Protein 6KND (pdb70)

Radius of gyration: 15.99 Å; Cα contacts (8 Å, |Δi|>4): 184; chains: 1; bounding box: 35×47×43 Å

InterPro domains:
  IPR002735 Translation initiation factor IF2/IF5 domain [PF01873] (8-125)
  IPR002735 Translation initiation factor IF2/IF5 domain [SM00653] (14-126)
  IPR003307 W2 domain [PF02020] (335-416)
  IPR003307 W2 domain [PS51363] (254-416)
  IPR003307 W2 domain [SM00515] (322-412)
  IPR016024 Armadillo-type fold [SSF48371] (257-410)
  IPR016189 Translation initiation factor IF2/IF5, N-terminal [SSF100966] (3-98)
  IPR016190 Translation initiation factor IF2/IF5, zinc-binding [SSF75689] (95-130)
  IPR045196 Translation initiation factor IF2/IF5 [PTHR23001] (3-404)

Sequence (164 aa):
SVQNNKFDEFGEWLLKESNGSKDDLPSDVEIYKRIVELEIADTPETLQVLGQVLFDDDIINQIEPHVGLLTKLINGDEEFEKALLGGLERFFGLEKPNLIPQIPKILHGFYDRDLISEEVLIKWGSKVSKKYVPKDVSKKVRKAAKPFVKWLQEAEEEEEEESD

Foldseek 3Di:
DDDDALLVVLLVVQCVQQPPHLVRGDQLVVSVVSCVVSVNLPPLLNLLSCLQRNDDPVLLVSQVRCLVSLCSSCVVPQSNLLSNVLSVLCNCLPPPVVCLLVLQVNVVSCVVSVNHDLVSLLVLLVDADPVSHHRVSSCSNSVSNVVNNVVSVVVVVVVVVVVD

CATH classification: 1.25.40.180

Organism: Candida albicans (strain SC5314 / ATCC MYA-2876) (NCBI:txid237561)

Nearest PDB structures (foldseek):
  6knd-assembly1_A  TM=1.006E+00  e=1.404E-22  Candida albicans
  2ful-assembly2_B  TM=9.362E-01  e=8.410E-13  Saccharomyces cerevisiae
  2iu1-assembly1_A  TM=8.078E-01  e=4.141E-08  Homo sapiens

Structure (mmCIF, N/CA/C/O backbone):
data_6KND
#
_entry.id   6KND
#
_cell.length_a   48.494
_cell.length_b   68.649
_cell.length_c   126.815
_cell.angle_alpha   90.000
_cell.angle_beta   90.000
_cell.angle_gamma   90.000
#
_symmetry.space_group_name_H-M   'I 2 2 2'
#
loop_
_entity.id
_entity.type
_entity.pdbx_description
1 polymer 'Translation initiation factor eIF5'
2 water water
#
loop_
_atom_site.group_PDB
_atom_site.id
_atom_site.type_symbol
_atom_site.label_atom_id
_atom_site.label_alt_id
_atom_site.label_comp_id
_atom_site.label_asym_id
_atom_site.label_entity_id
_atom_site.label_seq_id
_atom_site.pdbx_PDB_ins_code
_atom_site.Cartn_x
_atom_site.Cartn_y
_atom_site.Cartn_z
_atom_site.occupancy
_atom_site.B_iso_or_equiv
_atom_site.auth_seq_id
_atom_site.auth_comp_id
_atom_site.auth_asym_id
_atom_site.auth_atom_id
_atom_site.pdbx_PDB_model_num
ATOM 1 N N . SER A 1 1 ? -17.110 -28.498 -42.907 1.00 65.23 255 SER A N 1
ATOM 2 C CA . SER A 1 1 ? -16.689 -27.809 -41.694 1.00 67.82 255 SER A CA 1
ATOM 3 C C . SER A 1 1 ? -17.204 -26.372 -41.665 1.00 58.18 255 SER A C 1
ATOM 4 O O . SER A 1 1 ? -17.473 -25.773 -42.707 1.00 56.59 255 SER A O 1
ATOM 7 N N . VAL A 1 2 ? -17.324 -25.823 -40.460 1.00 57.48 256 VAL A N 1
ATOM 8 C CA . VAL A 1 2 ? -17.972 -24.532 -40.254 1.00 47.95 256 VAL A CA 1
ATOM 9 C C . VAL A 1 2 ? -17.095 -23.342 -40.641 1.00 43.94 256 VAL A C 1
ATOM 10 O O . VAL A 1 2 ? -15.914 -23.288 -40.301 1.00 59.36 256 VAL A O 1
ATOM 14 N N . GLN A 1 3 ? -17.692 -22.392 -41.355 1.00 44.76 257 GLN A N 1
ATOM 15 C CA . GLN A 1 3 ? -17.018 -21.160 -41.763 1.00 42.82 257 GLN A CA 1
ATOM 16 C C . GLN A 1 3 ? -16.556 -20.350 -40.554 1.00 45.34 257 GLN A C 1
ATOM 17 O O . GLN A 1 3 ? -17.304 -20.181 -39.593 1.00 46.42 257 GLN A O 1
ATOM 23 N N . ASN A 1 4 ? -15.325 -19.850 -40.600 1.00 45.93 258 ASN A N 1
ATOM 24 C CA . ASN A 1 4 ? -14.805 -19.072 -39.483 1.00 43.73 258 ASN A CA 1
ATOM 25 C C . ASN A 1 4 ? -14.139 -17.764 -39.886 1.00 40.04 258 ASN A C 1
ATOM 26 O O . ASN A 1 4 ? -14.018 -17.451 -41.072 1.00 50.11 258 ASN A O 1
ATOM 31 N N . ASN A 1 5 ? -13.723 -16.999 -38.881 1.00 31.47 259 ASN A N 1
ATOM 32 C CA . ASN A 1 5 ? -13.037 -15.740 -39.105 1.00 26.45 259 ASN A CA 1
ATOM 33 C C . ASN A 1 5 ? -11.659 -15.787 -38.454 1.00 27.33 259 ASN A C 1
ATOM 34 O O . ASN A 1 5 ? -11.257 -16.820 -37.920 1.00 30.92 259 ASN A O 1
ATOM 39 N N . LYS A 1 6 ? -10.949 -14.667 -38.493 1.00 29.61 260 LYS A N 1
ATOM 40 C CA . LYS A 1 6 ? -9.591 -14.599 -37.953 1.00 31.48 260 LYS A CA 1
ATOM 41 C C . LYS A 1 6 ? -9.551 -14.803 -36.438 1.00 33.66 260 LYS A C 1
ATOM 42 O O . LYS A 1 6 ? -8.536 -15.228 -35.885 1.00 27.28 260 LYS A O 1
ATOM 48 N N . PHE A 1 7 ? -10.654 -14.504 -35.760 1.00 27.75 261 PHE A N 1
ATOM 49 C CA . PHE A 1 7 ? -10.694 -14.660 -34.310 1.00 22.76 261 PHE A CA 1
ATOM 50 C C . PHE A 1 7 ? -10.864 -16.123 -33.922 1.00 21.81 261 PHE A C 1
ATOM 51 O O . PHE A 1 7 ? -10.289 -16.580 -32.934 1.00 22.95 261 PHE A O 1
ATOM 59 N N . ASP A 1 8 ? -11.654 -16.859 -34.701 1.00 29.30 262 ASP A N 1
ATOM 60 C CA . ASP A 1 8 ? -11.807 -18.299 -34.486 1.00 23.49 262 ASP A CA 1
ATOM 61 C C . ASP A 1 8 ? -10.476 -19.010 -34.732 1.00 25.36 262 ASP 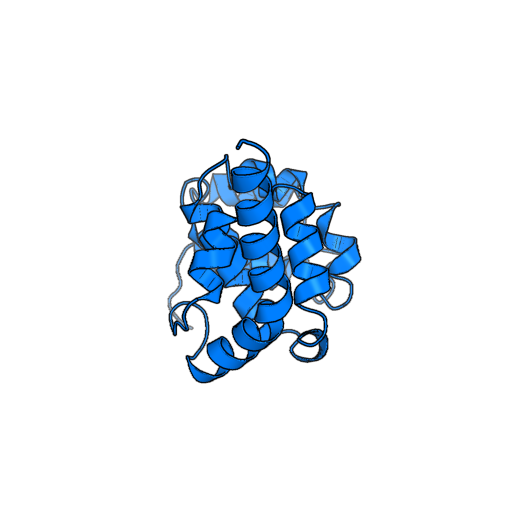A C 1
ATOM 62 O O . ASP A 1 8 ? -10.086 -19.903 -33.981 1.00 24.31 262 ASP A O 1
ATOM 67 N N . GLU A 1 9 ? -9.806 -18.605 -35.805 1.00 24.36 263 GLU A N 1
ATOM 68 C CA . GLU A 1 9 ? -8.544 -19.217 -36.226 1.00 23.86 263 GLU A CA 1
ATOM 69 C C . GLU A 1 9 ? -7.431 -18.959 -35.209 1.00 25.51 263 GLU A C 1
ATOM 70 O O . GLU A 1 9 ? -6.549 -19.798 -35.002 1.00 30.04 263 GLU A O 1
ATOM 76 N N . PHE A 1 10 ? -7.475 -17.786 -34.588 1.00 26.18 264 PHE A N 1
ATOM 77 C CA . PHE A 1 10 ? -6.534 -17.436 -33.527 1.00 22.50 264 PHE A CA 1
ATOM 78 C C . PHE A 1 10 ? -6.740 -18.356 -32.329 1.00 25.04 264 PHE A C 1
ATOM 79 O O . PHE A 1 10 ? -5.792 -18.951 -31.816 1.00 24.93 264 PHE A O 1
ATOM 87 N N . GLY A 1 11 ? -7.994 -18.504 -31.910 1.00 28.03 265 GLY A N 1
ATOM 88 C CA . GLY A 1 11 ? -8.322 -19.356 -30.784 1.00 26.61 265 GLY A CA 1
ATOM 89 C C . GLY A 1 11 ? -7.969 -20.814 -31.008 1.00 31.69 265 GLY A C 1
ATOM 90 O O . GLY A 1 11 ? -7.488 -21.489 -30.094 1.00 27.89 265 GLY A O 1
ATOM 91 N N . GLU A 1 12 ? -8.214 -21.304 -32.221 1.00 26.79 266 GLU A N 1
ATOM 92 C CA . GLU A 1 12 ? -7.924 -22.694 -32.566 1.00 24.60 266 GLU A CA 1
ATOM 93 C C . GLU A 1 12 ? -6.426 -22.952 -32.510 1.00 26.63 266 GLU A C 1
ATOM 94 O O . GLU A 1 12 ? -5.975 -23.999 -32.046 1.00 28.84 266 GLU A O 1
ATOM 100 N N . TRP A 1 13 ? -5.670 -21.976 -32.990 1.00 26.04 267 TRP A N 1
ATOM 101 C CA . TRP A 1 13 ? -4.214 -22.051 -33.007 1.00 27.99 267 TRP A CA 1
ATOM 102 C C . TRP A 1 13 ? -3.664 -22.189 -31.586 1.00 29.53 267 TRP A C 1
ATOM 103 O O . TRP A 1 13 ? -2.882 -23.092 -31.301 1.00 36.83 267 TRP A O 1
ATOM 114 N N . LEU A 1 14 ? -4.097 -21.300 -30.697 1.00 35.01 268 LEU A N 1
ATOM 115 C CA . LEU A 1 14 ? -3.700 -21.343 -29.289 1.00 27.70 268 LEU A CA 1
ATOM 116 C C . LEU A 1 14 ? -4.003 -22.688 -28.629 1.00 34.52 268 LEU A C 1
ATOM 117 O O . LEU A 1 14 ? -3.159 -23.250 -27.930 1.00 34.85 268 LEU A O 1
ATOM 122 N N . LEU A 1 15 ? -5.211 -23.201 -28.849 1.00 31.61 269 LEU A N 1
ATOM 123 C CA . LEU A 1 15 ? -5.623 -24.462 -28.239 1.00 30.85 269 LEU A CA 1
ATOM 124 C C . LEU A 1 15 ? -4.847 -25.657 -28.795 1.00 38.94 269 LEU A C 1
ATOM 125 O O . LEU A 1 15 ? -4.472 -26.562 -28.050 1.00 48.36 269 LEU A O 1
ATOM 130 N N . LYS A 1 16 ? -4.612 -25.661 -30.102 1.00 36.48 270 LYS A N 1
ATOM 131 C CA . LYS A 1 16 ? -3.912 -26.772 -30.739 1.00 40.22 270 LYS A CA 1
ATOM 132 C C . LYS A 1 16 ? -2.450 -26.821 -30.312 1.00 42.13 270 LYS A C 1
ATOM 133 O O . LYS A 1 16 ? -1.940 -27.875 -29.938 1.00 40.32 270 LYS A O 1
ATOM 139 N N . GLU A 1 17 ? -1.788 -25.670 -30.356 1.00 32.54 271 GLU A N 1
ATOM 140 C CA . GLU A 1 17 ? -0.372 -25.581 -30.016 1.00 37.30 271 GLU A CA 1
ATOM 141 C C . GLU A 1 17 ? -0.106 -25.921 -28.552 1.00 49.84 271 GLU A C 1
ATOM 142 O O . GLU A 1 17 ? 0.978 -26.382 -28.203 1.00 51.22 271 GLU A O 1
ATOM 148 N N . SER A 1 18 ? -1.099 -25.697 -27.697 1.00 48.09 272 SER A N 1
ATOM 149 C CA . SER A 1 18 ? -0.935 -25.934 -26.268 1.00 39.45 272 SER A CA 1
ATOM 150 C C . SER A 1 18 ? -1.396 -27.324 -25.851 1.00 58.62 272 SER A C 1
ATOM 151 O O . SER A 1 18 ? -1.198 -27.727 -24.704 1.00 59.42 272 SER A O 1
ATOM 154 N N . ASN A 1 19 ? -2.004 -28.048 -26.790 1.00 57.29 273 ASN A N 1
ATOM 155 C CA . ASN A 1 19 ? -2.675 -29.315 -26.499 1.00 62.30 273 ASN A CA 1
ATOM 156 C C . ASN A 1 19 ? -3.759 -29.126 -25.443 1.00 62.30 273 ASN A C 1
ATOM 157 O O . ASN A 1 19 ? -4.747 -28.429 -25.675 1.00 74.20 273 ASN A O 1
ATOM 162 N N . GLY A 1 20 ? -3.570 -29.743 -24.283 1.00 71.57 274 GLY A N 1
ATOM 163 C CA . GLY A 1 20 ? -4.527 -29.617 -23.200 1.00 70.13 274 GLY A CA 1
ATOM 164 C C . GLY A 1 20 ? -3.944 -28.915 -21.990 1.00 72.99 274 GLY A C 1
ATOM 165 O O . GLY A 1 20 ? -4.541 -28.916 -20.914 1.00 70.20 274 GLY A O 1
ATOM 166 N N . SER A 1 21 ? -2.775 -28.306 -22.169 1.00 56.38 275 SER A N 1
ATOM 167 C CA . SER A 1 21 ? -2.070 -27.669 -21.064 1.00 53.79 275 SER A CA 1
ATOM 168 C C . SER A 1 21 ? -1.752 -26.204 -21.345 1.00 62.77 275 SER A C 1
ATOM 169 O O . SER A 1 21 ? -1.199 -25.866 -22.394 1.00 51.44 275 SER A O 1
ATOM 172 N N . LYS A 1 22 ? -2.092 -25.337 -20.395 1.00 57.34 276 LYS A N 1
ATOM 173 C CA . LYS A 1 22 ? -1.811 -23.911 -20.526 1.00 50.55 276 LYS A CA 1
ATOM 174 C C . LYS A 1 22 ? -0.318 -23.632 -20.378 1.00 51.66 276 LYS A C 1
ATOM 175 O O . LYS A 1 22 ? 0.171 -22.585 -20.805 1.00 51.89 276 LYS A O 1
ATOM 181 N N . ASP A 1 23 ? 0.399 -24.572 -19.766 1.00 56.36 277 ASP A N 1
ATOM 182 C CA . ASP A 1 23 ? 1.853 -24.485 -19.662 1.00 58.16 277 ASP A CA 1
ATOM 183 C C . ASP A 1 23 ? 2.502 -24.548 -21.039 1.00 48.37 277 ASP A C 1
ATOM 184 O O . ASP A 1 23 ? 3.543 -23.934 -21.275 1.00 63.07 277 ASP A O 1
ATOM 189 N N . ASP A 1 24 ? 1.876 -25.295 -21.943 1.00 48.55 278 ASP A N 1
ATOM 190 C CA . ASP A 1 24 ? 2.427 -25.515 -23.275 1.00 49.23 278 ASP A CA 1
ATOM 191 C C . ASP A 1 24 ? 1.880 -24.525 -24.295 1.00 53.45 278 ASP A C 1
ATOM 192 O O . ASP A 1 24 ? 2.027 -24.724 -25.501 1.00 48.02 278 ASP A O 1
ATOM 197 N N . LEU A 1 25 ? 1.244 -23.463 -23.807 1.00 53.50 279 LEU A N 1
ATOM 198 C CA . LEU A 1 25 ? 0.866 -22.344 -24.660 1.00 38.22 279 LEU A CA 1
ATOM 199 C C . LEU A 1 25 ? 2.093 -21.804 -25.376 1.00 50.14 279 LEU A C 1
ATOM 200 O O . LEU A 1 25 ? 3.199 -21.878 -24.847 1.00 49.76 279 LEU A O 1
ATOM 205 N N . PRO A 1 26 ? 1.904 -21.259 -26.584 1.00 41.00 280 PRO A N 1
ATOM 206 C CA . PRO A 1 26 ? 2.992 -20.493 -27.194 1.00 33.37 280 PRO A CA 1
ATOM 207 C C . PRO A 1 26 ? 3.410 -19.371 -26.251 1.00 43.29 280 PRO A C 1
ATOM 208 O O . PRO A 1 26 ? 2.598 -18.942 -25.430 1.00 31.53 280 PRO A O 1
ATOM 212 N N . SER A 1 27 ? 4.657 -18.922 -26.333 1.00 35.73 281 SER A N 1
ATOM 213 C CA . SER A 1 27 ? 5.109 -17.842 -25.467 1.00 29.21 281 SER A CA 1
ATOM 214 C C . SER A 1 27 ? 4.303 -16.591 -25.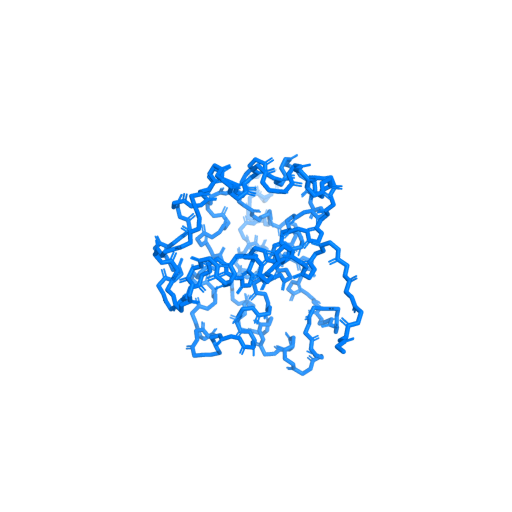776 1.00 29.92 281 SER A C 1
ATOM 215 O O . SER A 1 27 ? 3.785 -16.443 -26.882 1.00 35.00 281 SER A O 1
ATOM 218 N N . ASP A 1 28 ? 4.200 -15.692 -24.801 1.00 27.18 282 ASP A N 1
ATOM 219 C CA . ASP A 1 28 ? 3.483 -14.438 -24.995 1.00 33.55 282 ASP A CA 1
ATOM 220 C C . ASP A 1 28 ? 4.036 -13.652 -26.181 1.00 31.69 282 ASP A C 1
ATOM 221 O O . ASP A 1 28 ? 3.295 -12.971 -26.881 1.00 27.24 282 ASP A O 1
ATOM 226 N N . VAL A 1 29 ? 5.343 -13.749 -26.411 1.00 32.25 283 VAL A N 1
ATOM 227 C CA . VAL A 1 29 ? 5.943 -13.104 -27.571 1.00 21.02 283 VAL A CA 1
ATOM 228 C C . VAL A 1 29 ? 5.403 -13.685 -28.877 1.00 20.47 283 VAL A C 1
ATOM 229 O O . VAL A 1 29 ? 5.092 -12.952 -29.815 1.00 26.07 283 VAL A O 1
ATOM 233 N N . GLU A 1 30 ? 5.302 -15.008 -28.929 1.00 25.27 284 GLU A N 1
ATOM 234 C CA . GLU A 1 30 ? 4.797 -15.697 -30.113 1.00 27.56 284 GLU A CA 1
ATOM 235 C C . GLU A 1 30 ? 3.299 -15.451 -30.311 1.00 27.71 284 GLU A C 1
ATOM 236 O O . GLU A 1 30 ? 2.822 -15.349 -31.443 1.00 27.19 284 GLU A O 1
ATOM 242 N N . ILE A 1 31 ? 2.565 -15.345 -29.209 1.00 24.49 285 ILE A N 1
ATOM 243 C CA . ILE A 1 31 ? 1.127 -15.049 -29.293 1.00 25.58 285 ILE A CA 1
ATOM 244 C C . ILE A 1 31 ? 0.914 -13.656 -29.875 1.00 28.26 285 ILE A C 1
ATOM 245 O O . ILE A 1 31 ? 0.091 -13.469 -30.769 1.00 31.52 285 ILE A O 1
ATOM 250 N N . TYR A 1 32 ? 1.681 -12.682 -29.390 1.00 28.15 286 TYR A N 1
ATOM 251 C CA . TYR A 1 32 ? 1.579 -11.319 -29.908 1.00 22.39 286 TYR A CA 1
ATOM 252 C C . TYR A 1 32 ? 1.895 -11.242 -31.397 1.00 26.94 286 TYR A C 1
ATOM 253 O O . TYR A 1 32 ? 1.231 -10.523 -32.140 1.00 33.61 286 TYR A O 1
ATOM 262 N N . LYS A 1 33 ? 2.926 -11.967 -31.824 1.00 36.05 287 LYS A N 1
ATOM 263 C CA . LYS A 1 33 ? 3.316 -11.987 -33.229 1.00 33.65 287 LYS A CA 1
ATOM 264 C C . LYS A 1 33 ? 2.173 -12.488 -34.112 1.00 25.10 287 LYS A C 1
ATOM 265 O O . LYS A 1 33 ? 1.872 -11.897 -35.145 1.00 36.90 287 LYS A O 1
ATOM 271 N N . ARG A 1 34 ? 1.557 -13.588 -33.698 1.00 32.83 288 ARG A N 1
ATOM 272 C CA . ARG A 1 34 ? 0.424 -14.165 -34.415 1.00 37.24 288 ARG A CA 1
ATOM 273 C C . ARG A 1 34 ? -0.718 -13.163 -34.566 1.00 27.34 288 ARG A C 1
ATOM 274 O O . ARG A 1 34 ? -1.315 -13.044 -35.637 1.00 30.86 288 ARG A O 1
ATOM 282 N N . ILE A 1 35 ? -1.008 -12.440 -33.490 1.00 31.59 289 ILE A N 1
ATOM 283 C CA . ILE A 1 35 ? -2.025 -11.392 -33.510 1.00 30.64 289 ILE A CA 1
ATOM 284 C C . ILE A 1 35 ? -1.702 -10.316 -34.549 1.00 27.54 289 ILE A C 1
ATOM 285 O O . ILE A 1 35 ? -2.574 -9.870 -35.291 1.00 30.52 289 ILE A O 1
ATOM 290 N N . VAL A 1 36 ? -0.437 -9.910 -34.609 1.00 30.81 290 VAL A N 1
ATOM 291 C CA . VAL A 1 36 ? -0.001 -8.936 -35.605 1.00 33.64 290 VAL A CA 1
ATOM 292 C C . VAL A 1 36 ? -0.147 -9.495 -37.021 1.00 32.85 290 VAL A C 1
ATOM 293 O O . VAL A 1 36 ? -0.657 -8.822 -37.920 1.00 35.25 290 VAL A O 1
ATOM 297 N N . GLU A 1 37 ? 0.288 -10.737 -37.203 1.00 30.88 291 GLU A N 1
ATOM 298 C CA . GLU A 1 37 ? 0.247 -11.391 -38.508 1.00 27.08 291 GLU A CA 1
ATOM 299 C C . GLU A 1 37 ? -1.188 -11.613 -38.986 1.00 32.58 291 GLU A C 1
ATOM 300 O O . GLU A 1 37 ? -1.459 -11.610 -40.184 1.00 34.99 291 GLU A O 1
ATOM 306 N N . LEU A 1 38 ? -2.099 -11.803 -38.038 1.00 34.01 292 LEU A N 1
ATOM 307 C CA . LEU A 1 38 ? -3.518 -11.961 -38.351 1.00 27.91 292 LEU A CA 1
ATOM 308 C C . LEU A 1 38 ? -4.202 -10.616 -38.562 1.00 37.61 292 LEU A C 1
ATOM 309 O O . LEU A 1 38 ? -5.378 -10.562 -38.928 1.00 36.69 292 LEU A O 1
ATOM 314 N N . GLU A 1 39 ? -3.457 -9.540 -38.320 1.00 36.98 293 GLU A N 1
ATOM 315 C CA . GLU A 1 39 ? -3.964 -8.173 -38.425 1.00 35.88 293 GLU A CA 1
ATOM 316 C C . GLU A 1 39 ? -5.154 -7.917 -37.494 1.00 32.33 293 GLU A C 1
ATOM 317 O O . GLU A 1 39 ? -6.107 -7.236 -37.868 1.00 40.82 293 GLU A O 1
ATOM 323 N N . ILE A 1 40 ? -5.089 -8.460 -36.282 1.00 34.08 294 ILE A N 1
ATOM 324 C CA . ILE A 1 40 ? -6.147 -8.256 -35.299 1.00 43.79 294 ILE A CA 1
ATOM 325 C C . ILE A 1 40 ? -5.596 -7.623 -34.020 1.00 35.49 294 ILE A C 1
ATOM 326 O O . ILE A 1 40 ? -6.068 -7.907 -32.921 1.00 40.03 294 ILE A O 1
ATOM 331 N N . ALA A 1 41 ? -4.594 -6.763 -34.162 1.00 37.57 295 ALA A N 1
ATOM 332 C CA . ALA A 1 41 ? -4.050 -6.055 -33.012 1.00 43.84 295 ALA A CA 1
ATOM 333 C C . ALA A 1 41 ? -4.881 -4.811 -32.715 1.00 35.07 295 ALA A C 1
ATOM 334 O O . ALA A 1 41 ? -4.787 -4.231 -31.636 1.00 45.60 295 ALA A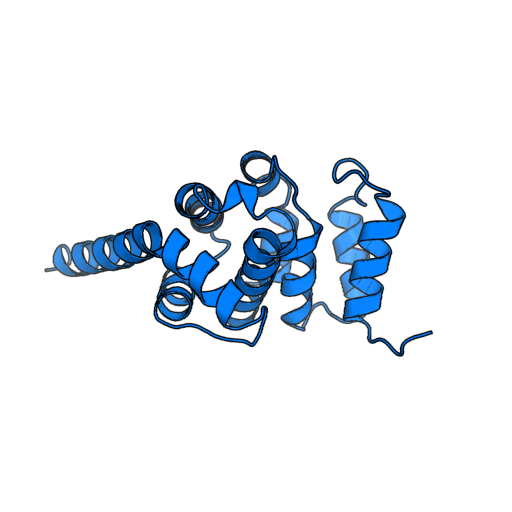 O 1
ATOM 336 N N . ASP A 1 42 ? -5.695 -4.414 -33.686 1.00 47.79 296 ASP A N 1
ATOM 337 C CA . ASP A 1 42 ? -6.497 -3.203 -33.579 1.00 49.94 296 ASP A CA 1
ATOM 338 C C . ASP A 1 42 ? -7.965 -3.515 -33.320 1.00 39.49 296 ASP A C 1
ATOM 339 O O . ASP A 1 42 ? -8.822 -2.642 -33.446 1.00 55.40 296 ASP A O 1
ATOM 344 N N . THR A 1 43 ? -8.250 -4.765 -32.965 1.00 44.16 297 THR A N 1
ATOM 345 C CA . THR A 1 43 ? -9.626 -5.219 -32.778 1.00 35.67 297 THR A CA 1
ATOM 346 C C . THR A 1 43 ? -9.847 -5.814 -31.391 1.00 39.29 297 THR A C 1
ATOM 347 O O . THR A 1 43 ? -9.163 -6.757 -30.999 1.00 36.07 297 THR A O 1
ATOM 351 N N . PRO A 1 44 ? -10.826 -5.270 -30.652 1.00 38.60 298 PRO A N 1
ATOM 352 C CA . PRO A 1 44 ? -11.150 -5.690 -29.282 1.00 38.94 298 PRO A CA 1
ATOM 353 C C . PRO A 1 44 ? -11.369 -7.196 -29.121 1.00 21.01 298 PRO A C 1
ATOM 354 O O . PRO A 1 44 ? -10.942 -7.748 -28.113 1.00 31.86 298 PRO A O 1
ATOM 358 N N . GLU A 1 45 ? -12.000 -7.846 -30.096 1.00 28.38 299 GLU A N 1
ATOM 359 C CA . GLU A 1 45 ? -12.372 -9.257 -29.961 1.00 27.51 299 GLU A CA 1
ATOM 360 C C . GLU A 1 45 ? -11.165 -10.170 -29.730 1.00 25.98 299 GLU A C 1
ATOM 361 O O . GLU A 1 45 ? -11.303 -11.297 -29.255 1.00 26.86 299 GLU A O 1
ATOM 367 N N . THR A 1 46 ? -9.978 -9.673 -30.049 1.00 26.20 300 THR A N 1
ATOM 368 C CA . THR A 1 46 ? -8.755 -10.414 -29.765 1.00 28.22 300 THR A CA 1
ATOM 369 C C . THR A 1 46 ? -8.637 -10.715 -28.270 1.00 27.87 300 THR A C 1
ATOM 370 O O . THR A 1 46 ? -8.293 -11.833 -27.875 1.00 22.17 300 THR A O 1
ATOM 374 N N . LEU A 1 47 ? -8.973 -9.728 -27.444 1.00 25.32 301 LEU A N 1
ATOM 375 C CA . LEU A 1 47 ? -8.901 -9.880 -25.995 1.00 25.41 301 LEU A CA 1
ATOM 376 C C . LEU A 1 47 ? -9.980 -10.817 -25.454 1.00 26.90 301 LEU A C 1
ATOM 377 O O . LEU A 1 47 ? -9.796 -11.452 -24.416 1.00 29.41 301 LEU A O 1
ATOM 382 N N . GLN A 1 48 ? -11.108 -10.903 -26.151 1.00 24.75 302 GLN A N 1
ATOM 383 C CA . GLN A 1 48 ? -12.145 -11.842 -25.753 1.00 23.33 302 GLN A CA 1
ATOM 384 C C . GLN A 1 48 ? -11.630 -13.271 -25.863 1.00 24.86 302 GLN A C 1
ATOM 385 O O . GLN A 1 48 ? -11.834 -14.090 -24.969 1.00 25.97 302 GLN A O 1
ATOM 391 N N . VAL A 1 49 ? -10.932 -13.556 -26.956 1.00 27.85 303 VAL A N 1
ATOM 392 C CA . VAL A 1 49 ? -10.344 -14.876 -27.154 1.00 25.65 303 VAL A CA 1
ATOM 393 C C . VAL A 1 49 ? -9.338 -15.210 -26.049 1.00 26.57 303 VAL A C 1
ATOM 394 O O . VAL A 1 49 ? -9.413 -16.273 -25.427 1.00 23.38 303 VAL A O 1
ATOM 398 N N . LEU A 1 50 ? -8.413 -14.289 -25.789 1.00 21.88 304 LEU A N 1
ATOM 399 C CA . LEU A 1 50 ? -7.405 -14.506 -24.754 1.00 25.02 304 LEU A CA 1
ATOM 400 C C . LEU A 1 50 ? -8.026 -14.694 -23.375 1.00 24.11 304 LEU A C 1
ATOM 401 O O . LEU A 1 50 ? -7.593 -15.556 -22.610 1.00 32.19 304 LEU A O 1
ATOM 406 N N . GLY A 1 51 ? -9.049 -13.902 -23.066 1.00 27.67 305 GLY A N 1
ATOM 407 C CA . GLY A 1 51 ? -9.723 -14.004 -21.783 1.00 23.47 305 GLY A CA 1
ATOM 408 C C . GLY A 1 51 ? -10.255 -15.391 -21.464 1.00 25.24 305 GLY A C 1
ATOM 409 O O . GLY A 1 51 ? -10.324 -15.784 -20.302 1.00 27.34 305 GLY A O 1
ATOM 410 N N . GLN A 1 52 ? -10.633 -16.147 -22.488 1.00 26.90 306 GLN A N 1
ATOM 411 C CA . GLN A 1 52 ? -11.229 -17.458 -22.247 1.00 33.42 306 GLN A CA 1
ATOM 412 C C . GLN A 1 52 ? -10.263 -18.622 -22.473 1.00 35.61 306 GLN A C 1
ATOM 413 O O . GLN A 1 52 ? -10.500 -19.727 -21.985 1.00 41.46 306 GLN A O 1
ATOM 419 N N . VAL A 1 53 ? -9.167 -18.373 -23.186 1.00 29.40 307 VAL A N 1
ATOM 420 C CA . VAL A 1 53 ? -8.242 -19.443 -23.559 1.00 30.30 307 VAL A CA 1
ATOM 421 C C . VAL A 1 53 ? -6.973 -19.493 -22.683 1.00 40.65 307 VAL A C 1
ATOM 422 O O . VAL A 1 53 ? -6.449 -20.571 -22.394 1.00 33.90 307 VAL A O 1
ATOM 426 N N . LEU A 1 54 ? -6.498 -18.334 -22.242 1.00 28.66 308 LEU A N 1
ATOM 427 C CA . LEU A 1 54 ? -5.222 -18.258 -21.519 1.00 34.13 308 LEU A CA 1
ATOM 428 C C . LEU A 1 54 ? -5.172 -19.009 -20.190 1.00 36.41 308 LEU A C 1
ATOM 429 O O . LEU A 1 54 ? -4.110 -19.475 -19.786 1.00 34.85 308 LEU A O 1
ATOM 434 N N . PHE A 1 55 ? -6.307 -19.135 -19.509 1.00 29.16 309 PHE A N 1
ATOM 435 C CA . PHE A 1 55 ? -6.284 -19.569 -18.112 1.00 32.66 309 PHE A CA 1
ATOM 436 C C . PHE A 1 55 ? -6.953 -20.913 -17.834 1.00 35.77 309 PHE A C 1
ATOM 437 O O . PHE A 1 55 ? -7.745 -21.412 -18.633 1.00 38.79 309 PHE A O 1
ATOM 445 N N . ASP A 1 56 ? -6.616 -21.487 -16.681 1.00 34.19 310 ASP A N 1
ATOM 446 C CA . ASP A 1 56 ? -7.314 -22.654 -16.151 1.00 34.96 310 ASP A CA 1
ATOM 447 C C . ASP A 1 56 ? -7.581 -22.451 -14.659 1.00 38.50 310 ASP A C 1
ATOM 448 O O . ASP A 1 56 ? -7.652 -21.315 -14.191 1.00 37.94 310 ASP A O 1
ATOM 453 N N . ASP A 1 57 ? -7.715 -23.546 -13.914 1.00 39.71 311 ASP A N 1
ATOM 454 C CA . ASP A 1 57 ? -8.023 -23.480 -12.485 1.00 35.71 311 ASP A CA 1
ATOM 455 C C . ASP A 1 57 ? -7.000 -22.676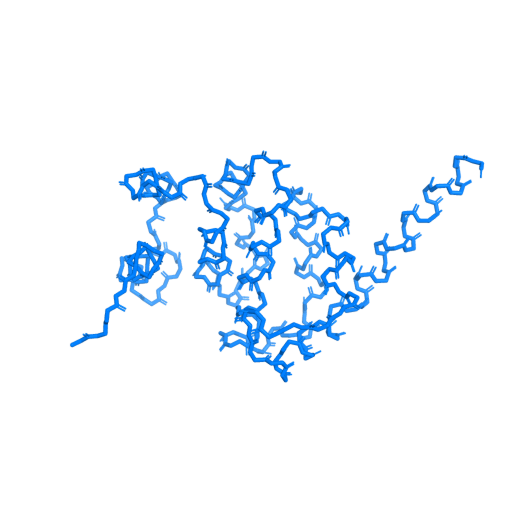 -11.686 1.00 48.76 311 ASP A C 1
ATOM 456 O O . ASP A 1 57 ? -7.305 -22.177 -10.603 1.00 44.47 311 ASP A O 1
ATOM 461 N N . ASP A 1 58 ? -5.788 -22.559 -12.222 1.00 37.77 312 ASP A N 1
ATOM 462 C CA . ASP A 1 58 ? -4.713 -21.831 -11.560 1.00 42.52 312 ASP A CA 1
ATOM 463 C C . ASP A 1 58 ? -4.662 -20.372 -12.018 1.00 37.93 312 ASP A C 1
ATOM 464 O O . ASP A 1 58 ? -3.597 -19.751 -12.020 1.00 40.00 312 ASP A O 1
ATOM 469 N N . ILE A 1 59 ? -5.820 -19.827 -12.390 1.00 41.78 313 ILE A N 1
ATOM 470 C CA . ILE A 1 59 ? -5.901 -18.494 -12.988 1.00 31.74 313 ILE A CA 1
ATOM 471 C C . ILE A 1 59 ? -5.305 -17.402 -12.094 1.00 30.27 313 ILE A C 1
ATOM 472 O O . ILE A 1 59 ? -4.740 -16.429 -12.590 1.00 30.52 313 ILE A O 1
ATOM 477 N N . ILE A 1 60 ? -5.411 -17.575 -10.780 1.00 41.76 314 ILE A N 1
ATOM 478 C CA . ILE A 1 60 ? -4.922 -16.571 -9.840 1.00 41.37 314 ILE A CA 1
ATOM 479 C C . ILE A 1 60 ? -3.411 -16.366 -9.986 1.00 43.22 314 ILE A C 1
ATOM 480 O O . ILE A 1 60 ? -2.902 -15.274 -9.748 1.00 39.10 314 ILE A O 1
ATOM 485 N N . ASN A 1 61 ? -2.710 -17.412 -10.415 1.00 34.27 315 ASN A N 1
ATOM 486 C CA . ASN A 1 61 ? -1.260 -17.363 -10.559 1.00 39.93 315 ASN A CA 1
ATOM 487 C C . ASN A 1 61 ? -0.832 -17.173 -12.007 1.00 44.43 315 ASN A C 1
ATOM 488 O O . ASN A 1 61 ? 0.357 -17.072 -12.304 1.00 42.97 315 ASN A O 1
ATOM 493 N N . GLN A 1 62 ? -1.808 -17.116 -12.906 1.00 41.12 316 GLN A N 1
ATOM 494 C CA . GLN A 1 62 ? -1.525 -16.965 -14.326 1.00 31.09 316 GLN A CA 1
ATOM 495 C C . GLN A 1 62 ? -1.724 -15.526 -14.788 1.00 36.13 316 GLN A C 1
ATOM 496 O O . GLN A 1 62 ? -1.460 -15.195 -15.941 1.00 35.29 316 GLN A O 1
ATOM 502 N N . ILE A 1 63 ? -2.176 -14.665 -13.883 1.00 32.03 317 ILE A N 1
ATOM 503 C CA . ILE A 1 63 ? -2.421 -13.271 -14.237 1.00 28.69 317 ILE A CA 1
ATOM 504 C C . ILE A 1 63 ? -1.115 -12.509 -14.475 1.00 34.66 317 ILE A C 1
ATOM 505 O O . ILE A 1 63 ? -0.923 -11.908 -15.534 1.00 36.54 317 ILE A O 1
ATOM 510 N N . GLU A 1 64 ? -0.220 -12.540 -13.493 1.00 36.34 318 GLU A N 1
ATOM 511 C CA . GLU A 1 64 ? 1.045 -11.807 -13.589 1.00 36.23 318 GLU A CA 1
ATOM 512 C C . GLU A 1 64 ? 1.917 -12.189 -14.803 1.00 28.56 318 GLU A C 1
ATOM 513 O O . GLU A 1 64 ? 2.425 -11.299 -15.485 1.00 27.60 318 GLU A O 1
ATOM 519 N N . PRO A 1 65 ? 2.086 -13.498 -15.089 1.00 33.71 319 PRO A N 1
ATOM 520 C CA . PRO A 1 65 ? 2.875 -13.852 -16.282 1.00 30.58 319 PRO A CA 1
ATOM 521 C C . PRO A 1 65 ? 2.387 -13.238 -17.599 1.00 36.18 319 PRO A C 1
ATOM 522 O O . PRO A 1 65 ? 3.205 -12.987 -18.482 1.00 34.31 319 PRO A O 1
ATOM 526 N N . HIS A 1 66 ? 1.084 -12.995 -17.730 1.00 30.32 320 HIS A N 1
ATOM 527 C CA . HIS A 1 66 ? 0.529 -12.512 -18.991 1.00 31.86 320 HIS A CA 1
ATOM 528 C C . HIS A 1 66 ? 0.262 -11.008 -18.995 1.00 27.58 320 HIS A C 1
ATOM 529 O O . HIS A 1 66 ? -0.340 -10.487 -19.934 1.00 30.04 320 HIS A O 1
ATOM 536 N N . VAL A 1 67 ? 0.705 -10.307 -17.955 1.00 29.66 321 VAL A N 1
ATOM 537 C CA . VAL A 1 67 ? 0.424 -8.875 -17.851 1.00 30.14 321 VAL A CA 1
ATOM 538 C C . VAL A 1 67 ? 1.069 -8.091 -18.984 1.00 28.34 321 VAL A C 1
ATOM 539 O O . VAL A 1 67 ? 0.466 -7.165 -19.519 1.00 33.22 321 VAL A O 1
ATOM 543 N N . GLY A 1 68 ? 2.289 -8.464 -19.361 1.00 35.38 322 GLY A N 1
ATOM 544 C CA . GLY A 1 68 ? 2.962 -7.795 -20.462 1.00 25.91 322 GLY A CA 1
ATOM 545 C C . GLY A 1 68 ? 2.179 -7.893 -21.765 1.00 27.40 322 GLY A C 1
ATOM 546 O O . GLY A 1 68 ? 1.985 -6.907 -22.479 1.00 30.46 322 GLY A O 1
ATOM 547 N N . LEU A 1 69 ? 1.727 -9.099 -22.077 1.00 28.66 323 LEU A N 1
ATOM 548 C CA . LEU A 1 69 ? 0.943 -9.342 -23.283 1.00 30.58 323 LEU A CA 1
ATOM 549 C C . LEU A 1 69 ? -0.379 -8.572 -23.251 1.00 26.93 323 LEU A C 1
ATOM 550 O O . LEU A 1 69 ? -0.724 -7.862 -24.197 1.00 28.05 323 LEU A O 1
ATOM 555 N N . LEU A 1 70 ? -1.110 -8.710 -22.152 1.00 35.12 324 LEU A N 1
ATOM 556 C CA . LEU A 1 70 ? -2.434 -8.106 -22.038 1.00 26.75 324 LEU A CA 1
ATOM 557 C C . LEU A 1 70 ? -2.360 -6.578 -22.031 1.00 34.42 324 LEU A C 1
ATOM 558 O O . LEU A 1 70 ? -3.151 -5.917 -22.700 1.00 30.70 324 LEU A O 1
ATOM 563 N N . THR A 1 71 ? -1.392 -6.018 -21.304 1.00 34.62 325 THR A N 1
ATOM 564 C CA . THR A 1 71 ? -1.222 -4.563 -21.263 1.00 29.07 325 THR A CA 1
ATOM 565 C C . THR A 1 71 ? -0.823 -3.987 -22.619 1.00 28.92 325 THR A C 1
ATOM 566 O O . THR A 1 71 ? -1.252 -2.897 -22.989 1.00 31.32 325 THR A O 1
ATOM 570 N N . LYS A 1 72 ? 0.004 -4.717 -23.358 1.00 33.41 326 LYS A N 1
ATOM 571 C CA . LYS A 1 72 ? 0.434 -4.267 -24.678 1.00 27.22 326 LYS A CA 1
ATOM 572 C C . LYS A 1 72 ? -0.745 -4.214 -25.653 1.00 43.20 326 LYS A C 1
ATOM 573 O O . LYS A 1 72 ? -0.876 -3.281 -26.451 1.00 32.90 326 LYS A O 1
ATOM 579 N N . LEU A 1 73 ? -1.611 -5.217 -25.576 1.00 32.70 327 LEU A N 1
ATOM 580 C CA . LEU A 1 73 ? -2.753 -5.315 -26.483 1.00 30.97 327 LEU A CA 1
ATOM 581 C C . LEU A 1 73 ? -3.859 -4.319 -26.158 1.00 32.39 327 LEU A C 1
ATOM 582 O O . LEU A 1 73 ? -4.476 -3.751 -27.055 1.00 38.18 327 LEU A O 1
ATOM 587 N N . ILE A 1 74 ? -4.113 -4.115 -24.872 1.00 37.20 328 ILE A N 1
ATOM 588 C CA . ILE A 1 74 ? -5.203 -3.240 -24.450 1.00 38.49 328 ILE A CA 1
ATOM 589 C C . ILE A 1 74 ? -4.890 -1.781 -24.782 1.00 39.76 328 ILE A C 1
ATOM 590 O O . ILE A 1 74 ? -5.764 -1.048 -25.250 1.00 47.38 328 ILE A O 1
ATOM 595 N N . ASN A 1 75 ? -3.639 -1.378 -24.568 1.00 49.08 329 ASN A N 1
ATOM 596 C CA . ASN A 1 75 ? -3.161 -0.065 -25.004 1.00 51.17 329 ASN A CA 1
ATOM 597 C C . ASN A 1 75 ? -4.005 1.074 -24.423 1.00 52.61 329 ASN A C 1
ATOM 598 O O . ASN A 1 75 ? -4.248 2.087 -25.082 1.00 50.83 329 ASN A O 1
ATOM 603 N N . GLY A 1 76 ? -4.471 0.885 -23.192 1.00 51.00 330 GLY A N 1
ATOM 604 C CA . GLY A 1 76 ? -5.272 1.885 -22.504 1.00 45.78 330 GLY A CA 1
ATOM 605 C C . GLY A 1 76 ? -6.676 2.098 -23.047 1.00 54.74 330 GLY A C 1
ATOM 606 O O . GLY A 1 76 ? -7.348 3.057 -22.668 1.00 48.57 330 GLY A O 1
ATOM 607 N N . ASP A 1 77 ? -7.127 1.206 -23.925 1.00 40.52 331 ASP A N 1
ATOM 608 C CA . ASP A 1 77 ? -8.435 1.347 -24.558 1.00 41.33 331 ASP A CA 1
ATOM 609 C C . ASP A 1 77 ? -9.504 0.571 -23.790 1.00 48.85 331 ASP A C 1
ATOM 610 O O . ASP A 1 77 ? -9.364 -0.629 -23.551 1.00 39.81 331 ASP A O 1
ATOM 615 N N . GLU A 1 78 ? -10.570 1.263 -23.403 1.00 36.27 332 GLU A N 1
ATOM 616 C CA . GLU A 1 78 ? -11.616 0.653 -22.587 1.00 34.69 332 GLU A CA 1
ATOM 617 C C . GLU A 1 78 ? -12.436 -0.379 -23.356 1.00 35.30 332 GLU A C 1
ATOM 618 O O . GLU A 1 78 ? -12.997 -1.295 -22.758 1.00 36.60 332 GLU A O 1
ATOM 624 N N . GLU A 1 79 ? -12.506 -0.231 -24.676 1.00 33.66 333 GLU A N 1
ATOM 625 C CA . GLU A 1 79 ? -13.214 -1.201 -25.507 1.00 34.45 333 GLU A CA 1
ATOM 626 C C . GLU A 1 79 ? -12.503 -2.548 -25.473 1.00 38.81 333 GLU A C 1
ATOM 627 O O . GLU A 1 79 ? -13.128 -3.600 -25.634 1.00 28.42 333 GLU A O 1
ATOM 633 N N . PHE A 1 80 ? -11.191 -2.501 -25.252 1.00 35.13 334 PHE A N 1
ATOM 634 C CA . PHE A 1 80 ? -10.368 -3.699 -25.162 1.00 30.48 334 PHE A CA 1
ATOM 635 C C . PHE A 1 80 ? -10.456 -4.336 -23.781 1.00 31.53 334 PHE A C 1
ATOM 636 O O . PHE A 1 80 ? -10.433 -5.560 -23.653 1.00 28.78 334 PHE A O 1
ATOM 644 N N . GLU A 1 81 ? -10.546 -3.503 -22.748 1.00 30.12 335 GLU A N 1
ATOM 645 C CA . GLU A 1 81 ? -10.745 -3.997 -21.390 1.00 30.78 335 GLU A CA 1
ATOM 646 C C . GLU A 1 81 ? -12.083 -4.714 -21.294 1.00 25.61 335 GLU A C 1
ATOM 647 O O . GLU A 1 81 ? -12.199 -5.767 -20.667 1.00 29.71 335 GLU A O 1
ATOM 653 N N . LYS A 1 82 ? -13.087 -4.131 -21.936 1.00 27.45 336 LYS A N 1
ATOM 654 C CA . LYS A 1 82 ? -14.431 -4.701 -21.963 1.00 29.62 336 LYS A CA 1
ATOM 655 C C . LYS A 1 82 ? -14.410 -6.092 -22.599 1.00 29.67 336 LYS A C 1
ATOM 656 O O . LYS A 1 82 ? -15.062 -7.020 -22.119 1.00 24.21 336 LYS A O 1
ATOM 662 N N . ALA A 1 83 ? -13.634 -6.232 -23.669 1.00 26.33 337 ALA A N 1
ATOM 663 C CA . ALA A 1 83 ? -13.540 -7.497 -24.384 1.00 28.18 337 ALA A CA 1
ATOM 664 C C . ALA A 1 83 ? -12.840 -8.566 -23.546 1.00 30.80 337 ALA A C 1
ATOM 665 O O . ALA A 1 83 ? -13.244 -9.724 -23.552 1.00 25.01 337 ALA A O 1
ATOM 667 N N . LEU A 1 84 ? -11.782 -8.178 -22.837 1.00 25.95 338 LEU A N 1
ATOM 668 C CA . LEU A 1 84 ? -11.124 -9.089 -21.908 1.00 23.28 338 LEU A CA 1
ATOM 669 C C . LEU A 1 84 ? -12.105 -9.598 -20.858 1.00 29.45 338 LEU A C 1
ATOM 670 O O . LEU A 1 84 ? -12.161 -10.793 -20.563 1.00 27.90 338 LEU A O 1
ATOM 675 N N . LEU A 1 85 ? -12.878 -8.679 -20.291 1.00 25.05 339 LEU A N 1
ATOM 676 C CA . LEU A 1 85 ? -13.857 -9.038 -19.280 1.00 24.88 339 LEU A CA 1
ATOM 677 C C . LEU A 1 85 ? -14.917 -9.955 -19.885 1.00 23.58 339 LEU A C 1
ATOM 678 O O . LEU A 1 85 ? -15.406 -10.875 -19.228 1.00 30.89 339 LEU A O 1
ATOM 683 N N . GLY A 1 86 ? -15.255 -9.708 -21.146 1.00 28.40 340 GLY A N 1
ATOM 684 C CA . GLY A 1 86 ? -16.160 -10.581 -21.876 1.00 30.06 340 GLY A CA 1
ATOM 685 C C . GLY A 1 86 ? -15.577 -11.982 -21.970 1.00 30.87 340 GLY A C 1
ATOM 686 O O . GLY A 1 86 ? -16.253 -12.972 -21.701 1.00 27.54 340 GLY A O 1
ATOM 687 N N . GLY A 1 87 ? -14.301 -12.072 -22.331 1.00 26.93 341 GLY A N 1
ATOM 688 C CA . GLY A 1 87 ? -13.637 -13.362 -22.400 1.00 24.25 341 GLY A CA 1
ATOM 689 C C . GLY A 1 87 ? -13.618 -14.073 -21.063 1.00 21.26 341 GLY A C 1
ATOM 690 O O . GLY A 1 87 ? -13.850 -15.280 -20.992 1.00 27.64 341 GLY A O 1
ATOM 691 N N . LEU A 1 88 ? -13.336 -13.328 -19.996 1.00 21.86 342 LEU A N 1
ATOM 692 C CA . LEU A 1 88 ? -13.405 -13.879 -18.640 1.00 22.49 342 LEU A CA 1
ATOM 693 C C . LEU A 1 88 ? -14.816 -14.351 -18.265 1.00 23.62 342 LEU A C 1
ATOM 694 O O . LEU A 1 88 ? -14.981 -15.328 -17.529 1.00 26.22 342 LEU A O 1
ATOM 699 N N . GLU A 1 89 ? -15.831 -13.657 -18.761 1.00 23.12 343 GLU A N 1
ATOM 700 C CA . GLU A 1 89 ? -17.213 -14.079 -18.507 1.00 20.37 343 GLU A CA 1
ATOM 701 C C . GLU A 1 89 ? -17.441 -15.470 -19.096 1.00 26.70 343 GLU A C 1
ATOM 702 O O . GLU A 1 89 ? -18.080 -16.323 -18.478 1.00 29.42 343 GLU A O 1
ATOM 708 N N . ARG A 1 90 ? -16.884 -15.701 -20.281 1.00 27.48 344 ARG A N 1
ATOM 709 C CA . ARG A 1 90 ? -16.969 -17.007 -20.923 1.00 25.35 344 ARG A CA 1
ATOM 710 C C . ARG A 1 90 ? -16.148 -18.052 -20.169 1.00 30.77 344 ARG A C 1
ATOM 711 O O . ARG A 1 90 ? -16.579 -19.195 -20.010 1.00 30.41 344 ARG A O 1
ATOM 719 N N . PHE A 1 91 ? -14.973 -17.651 -19.686 1.00 26.98 345 PHE A N 1
ATOM 720 C CA . PHE A 1 91 ? -14.140 -18.550 -18.900 1.00 27.48 345 PHE A CA 1
ATOM 721 C C . PHE A 1 91 ? -14.857 -19.038 -17.642 1.00 29.44 345 PHE A C 1
ATOM 722 O O . PHE A 1 91 ? -14.900 -20.239 -17.364 1.00 27.90 345 PHE A O 1
ATOM 730 N N . PHE A 1 92 ? -15.425 -18.103 -16.887 1.00 26.81 346 PHE A N 1
ATOM 731 C CA . PHE A 1 92 ? -16.111 -18.441 -15.646 1.00 24.08 346 PHE A CA 1
ATOM 732 C C . PHE A 1 92 ? -17.417 -19.179 -15.915 1.00 29.95 346 PHE A C 1
ATOM 733 O O . PHE A 1 92 ? -17.761 -20.125 -15.213 1.00 30.28 346 PHE A O 1
ATOM 741 N N . GLY A 1 93 ? -18.143 -18.732 -16.929 1.00 29.08 347 GLY A N 1
ATOM 742 C CA . GLY A 1 93 ? -19.469 -19.259 -17.191 1.00 32.82 347 GLY A CA 1
ATOM 743 C C . GLY A 1 93 ? -19.504 -20.608 -17.882 1.00 35.88 347 GLY A C 1
ATOM 744 O O . GLY A 1 93 ? -20.407 -21.415 -17.640 1.00 41.79 347 GLY A O 1
ATOM 745 N N . LEU A 1 94 ? -18.523 -20.858 -18.740 1.00 31.86 348 LEU A N 1
ATOM 746 C CA . LEU A 1 94 ? -18.554 -22.028 -19.615 1.00 37.86 348 LEU A CA 1
ATOM 747 C C . LEU A 1 94 ? -17.374 -22.982 -19.417 1.00 47.79 348 LEU A C 1
ATOM 748 O O . LEU A 1 94 ? -17.536 -24.198 -19.518 1.00 41.67 348 LEU A O 1
ATOM 753 N N . GLU A 1 95 ? -16.193 -22.434 -19.137 1.00 35.95 349 GLU A N 1
ATOM 754 C CA . GLU A 1 95 ? -14.981 -23.245 -19.022 1.00 35.58 349 GLU A CA 1
ATOM 755 C C . GLU A 1 95 ? -14.767 -23.786 -17.608 1.00 42.79 349 GLU A C 1
ATOM 756 O O . GLU A 1 95 ? -14.695 -24.998 -17.406 1.00 36.23 349 GLU A O 1
ATOM 762 N N . LYS A 1 96 ? -14.662 -22.888 -16.632 1.00 37.04 350 LYS A N 1
ATOM 763 C CA . LYS A 1 96 ? -14.441 -23.294 -15.245 1.00 32.15 350 LYS A CA 1
ATOM 764 C C . LYS A 1 96 ? -15.488 -22.730 -14.281 1.00 34.89 350 LYS A C 1
ATOM 765 O O . LYS A 1 96 ? -15.170 -21.882 -13.449 1.00 37.02 350 LYS A O 1
ATOM 771 N N . PRO A 1 97 ? -16.739 -23.212 -14.376 1.00 37.82 351 PRO A N 1
ATOM 772 C CA . PRO A 1 97 ? -17.805 -22.720 -13.492 1.00 43.55 351 PRO A CA 1
ATOM 773 C C . PRO A 1 97 ? -17.568 -23.057 -12.019 1.00 41.31 351 PRO A C 1
ATOM 774 O O . PRO A 1 97 ? -18.216 -22.488 -11.141 1.00 41.15 351 PRO A O 1
ATOM 778 N N . ASN A 1 98 ? -16.639 -23.967 -11.754 1.00 36.68 352 ASN A N 1
ATOM 779 C CA . ASN A 1 98 ? -16.246 -24.274 -10.387 1.00 47.11 352 ASN A CA 1
ATOM 780 C C . ASN A 1 98 ? -15.554 -23.089 -9.710 1.00 44.26 352 ASN A C 1
ATOM 781 O O . ASN A 1 98 ? -15.441 -23.042 -8.485 1.00 54.70 352 ASN A O 1
ATOM 786 N N . LEU A 1 99 ? -15.103 -22.130 -10.515 1.00 47.45 353 LEU A N 1
ATOM 787 C CA . LEU A 1 99 ? -14.384 -20.961 -10.011 1.00 36.47 353 LEU A CA 1
ATOM 788 C C . LEU A 1 99 ? -15.294 -19.753 -9.792 1.00 36.04 353 LEU A C 1
ATOM 789 O O . LEU A 1 99 ? -14.823 -18.672 -9.442 1.00 41.74 353 LEU A O 1
ATOM 794 N N . ILE A 1 100 ? -16.592 -19.933 -10.006 1.00 38.22 354 ILE A N 1
ATOM 795 C CA . ILE A 1 100 ? -17.538 -18.823 -9.895 1.00 35.60 354 ILE A CA 1
ATOM 796 C C . ILE A 1 100 ? -17.585 -18.194 -8.485 1.00 41.87 354 ILE A C 1
ATOM 797 O O . ILE A 1 100 ? -17.649 -16.968 -8.368 1.00 42.14 354 ILE A O 1
ATOM 802 N N . PRO A 1 101 ? -17.530 -19.010 -7.412 1.00 43.54 355 PRO A N 1
ATOM 803 C CA . PRO A 1 101 ? -17.481 -18.361 -6.093 1.00 47.77 355 PRO A CA 1
ATOM 804 C C . PRO A 1 101 ? -16.226 -17.525 -5.831 1.00 45.99 355 PRO A C 1
ATOM 805 O O . PRO A 1 101 ? -16.234 -16.717 -4.902 1.00 56.35 355 PRO A O 1
ATOM 809 N N . GLN A 1 102 ? -15.175 -17.707 -6.626 1.00 46.37 356 GLN A N 1
ATOM 810 C CA . GLN A 1 102 ? -13.922 -16.990 -6.398 1.00 38.85 356 GLN A CA 1
ATOM 811 C C . GLN A 1 102 ? -13.745 -15.803 -7.334 1.00 37.26 356 GLN A C 1
ATOM 812 O O . GLN A 1 102 ? -12.670 -15.207 -7.390 1.00 40.24 356 GLN A O 1
ATOM 818 N N . ILE A 1 103 ? -14.801 -15.469 -8.067 1.00 34.97 357 ILE A N 1
ATOM 819 C CA . ILE A 1 103 ? -14.765 -14.377 -9.037 1.00 30.31 357 ILE A CA 1
ATOM 820 C C . ILE A 1 103 ? -14.333 -13.014 -8.455 1.00 35.48 357 ILE A C 1
ATOM 821 O O . ILE A 1 103 ? -13.531 -12.315 -9.083 1.00 32.58 357 ILE A O 1
ATOM 826 N N . PRO A 1 104 ? -14.838 -12.631 -7.262 1.00 34.40 358 PRO A N 1
ATOM 827 C CA . PRO A 1 104 ? -14.366 -11.339 -6.740 1.00 30.27 358 PRO A CA 1
ATOM 828 C C . PRO A 1 104 ? -12.859 -11.306 -6.492 1.00 29.62 358 PRO A C 1
ATOM 829 O O . PRO A 1 104 ? -12.212 -10.307 -6.801 1.00 31.63 358 PRO A O 1
ATOM 833 N N . LYS A 1 105 ? -12.319 -12.390 -5.946 1.00 31.44 359 LYS A N 1
ATOM 834 C CA . LYS A 1 105 ? -10.891 -12.484 -5.668 1.00 40.53 359 LYS A CA 1
ATOM 835 C C . LYS A 1 105 ? -10.080 -12.379 -6.957 1.00 39.30 359 LYS A C 1
ATOM 836 O O . LYS A 1 105 ? -9.091 -11.651 -7.027 1.00 35.55 359 LYS A O 1
ATOM 842 N N . ILE A 1 106 ? -10.523 -13.096 -7.984 1.00 34.19 360 ILE A N 1
ATOM 843 C CA . ILE A 1 106 ? -9.824 -13.134 -9.263 1.00 30.45 360 ILE A CA 1
ATOM 844 C C . ILE A 1 106 ? -9.895 -11.803 -10.016 1.00 28.74 360 ILE A C 1
ATOM 845 O O . ILE A 1 106 ? -8.893 -11.327 -10.547 1.00 31.39 360 ILE A O 1
ATOM 850 N N . LEU A 1 107 ? -11.077 -11.197 -10.060 1.00 30.66 361 LEU A N 1
ATOM 851 C CA . LEU A 1 107 ? -11.235 -9.924 -10.760 1.00 27.52 361 LEU A CA 1
ATOM 852 C C . LEU A 1 107 ? -10.425 -8.823 -10.084 1.00 23.66 361 LEU A C 1
ATOM 853 O O . LEU A 1 107 ? -9.939 -7.904 -10.743 1.00 30.95 361 LEU A O 1
ATOM 858 N N . HIS A 1 108 ? -10.286 -8.921 -8.768 1.00 30.93 362 HIS A N 1
ATOM 859 C CA . HIS A 1 108 ? -9.460 -7.980 -8.018 1.00 27.82 362 HIS A CA 1
ATOM 860 C C . HIS A 1 108 ? -8.007 -8.085 -8.474 1.00 31.75 362 HIS A C 1
ATOM 861 O O . HIS A 1 108 ? -7.298 -7.081 -8.569 1.00 34.65 362 HIS A O 1
ATOM 868 N N . GLY A 1 109 ? -7.578 -9.308 -8.770 1.00 36.01 363 GLY A N 1
ATOM 869 C CA . GLY A 1 109 ? -6.243 -9.549 -9.294 1.00 30.19 363 GLY A CA 1
ATOM 870 C C . GLY A 1 109 ? -6.023 -8.866 -10.631 1.00 35.93 363 GLY A C 1
ATOM 871 O O . GLY A 1 109 ? -4.968 -8.289 -10.875 1.00 33.97 363 GLY A O 1
ATOM 872 N N . PHE A 1 110 ? -7.028 -8.922 -11.502 1.00 29.05 364 PHE A N 1
ATOM 873 C CA . PHE A 1 110 ? -6.950 -8.253 -12.798 1.00 25.94 364 PHE A CA 1
ATOM 874 C C . PHE A 1 110 ? -6.932 -6.738 -12.655 1.00 31.27 364 PHE A C 1
ATOM 875 O O . PHE A 1 110 ? -6.215 -6.042 -13.378 1.00 36.66 364 PHE A O 1
ATOM 883 N N . TYR A 1 111 ? -7.729 -6.236 -11.717 1.00 29.40 365 TYR A N 1
ATOM 884 C CA . TYR A 1 111 ? -7.828 -4.804 -11.473 1.00 29.76 365 TYR A CA 1
ATOM 885 C C . TYR A 1 111 ? -6.515 -4.240 -10.931 1.00 31.21 365 TYR A C 1
ATOM 886 O O . TYR A 1 111 ? -6.088 -3.155 -11.320 1.00 32.89 365 TYR A O 1
ATOM 895 N N . ASP A 1 112 ? -5.876 -4.989 -10.040 1.00 32.16 366 ASP A N 1
ATOM 896 C CA . ASP A 1 112 ? -4.622 -4.546 -9.433 1.00 29.77 366 ASP A CA 1
ATOM 897 C C . ASP A 1 112 ? -3.471 -4.459 -10.437 1.00 50.33 366 ASP A C 1
ATOM 898 O O . ASP A 1 112 ? -2.479 -3.772 -10.189 1.00 42.41 366 ASP A O 1
ATOM 903 N N . ARG A 1 113 ? -3.602 -5.148 -11.568 1.00 29.73 367 ARG A N 1
ATOM 904 C CA . ARG A 1 113 ? -2.556 -5.122 -12.588 1.00 38.03 367 ARG A CA 1
ATOM 905 C C . ARG A 1 113 ? -2.881 -4.129 -13.693 1.00 38.74 367 ARG A C 1
ATOM 906 O O . ARG A 1 113 ? -2.302 -4.195 -14.777 1.00 36.37 367 ARG A O 1
ATOM 914 N N . ASP A 1 114 ? -3.812 -3.220 -13.408 1.00 32.67 368 ASP A N 1
ATOM 915 C CA . ASP A 1 114 ? -4.246 -2.189 -14.354 1.00 34.45 368 ASP A CA 1
ATOM 916 C C . ASP A 1 114 ? -4.842 -2.756 -15.639 1.00 35.03 368 ASP A C 1
ATOM 917 O O . ASP A 1 114 ? -4.861 -2.079 -16.664 1.00 38.98 368 ASP A O 1
ATOM 922 N N . LEU A 1 115 ? -5.348 -3.984 -15.577 1.00 35.88 369 LEU A N 1
ATOM 923 C CA . LEU A 1 115 ? -5.871 -4.658 -16.768 1.00 29.12 369 LEU A CA 1
ATOM 924 C C . LEU A 1 115 ? -7.327 -4.302 -17.066 1.00 28.80 369 LEU A C 1
ATOM 925 O O . LEU A 1 115 ? -7.743 -4.253 -18.224 1.00 29.05 369 LEU A O 1
ATOM 930 N N . ILE A 1 116 ? -8.105 -4.069 -16.019 1.00 30.48 370 ILE A N 1
ATOM 931 C CA . ILE A 1 116 ? -9.506 -3.697 -16.194 1.00 28.44 370 ILE A CA 1
ATOM 932 C C . ILE A 1 116 ? -9.826 -2.507 -15.296 1.00 35.27 370 ILE A C 1
ATOM 933 O O . ILE A 1 116 ? -9.646 -2.580 -14.082 1.00 34.91 370 ILE A O 1
ATOM 938 N N . SER A 1 117 ? -10.286 -1.410 -15.894 1.00 38.11 371 SER A N 1
ATOM 939 C CA . SER A 1 117 ? -10.543 -0.187 -15.140 1.00 36.78 371 SER A CA 1
ATOM 940 C C . SER A 1 117 ? -11.824 -0.274 -14.314 1.00 43.97 371 SER A C 1
ATOM 941 O O . SER A 1 117 ? -12.715 -1.081 -14.597 1.00 35.28 371 SER A O 1
ATOM 944 N N . GLU A 1 118 ? -11.899 0.565 -13.285 1.00 40.70 372 GLU A N 1
ATOM 945 C CA . GLU A 1 118 ? -13.068 0.630 -12.412 1.00 34.91 372 GLU A CA 1
ATOM 946 C C . GLU A 1 118 ? -14.355 0.918 -13.186 1.00 33.58 372 GLU A C 1
ATOM 947 O O . GLU A 1 118 ? -15.394 0.311 -12.927 1.00 35.43 372 GLU A O 1
ATOM 953 N N . GLU A 1 119 ? -14.278 1.845 -14.136 1.00 31.16 373 GLU A N 1
ATOM 954 C CA . GLU A 1 119 ? -15.444 2.243 -14.921 1.00 35.31 373 GLU A CA 1
ATOM 955 C C . GLU A 1 119 ? -15.994 1.088 -15.762 1.00 34.51 373 GLU A C 1
ATOM 956 O O . GLU A 1 119 ? -17.209 0.936 -15.910 1.00 33.94 373 GLU A O 1
ATOM 962 N N . VAL A 1 120 ? -15.096 0.272 -16.304 1.00 25.95 374 VAL A N 1
ATOM 963 C CA . VAL A 1 120 ? -15.499 -0.864 -17.123 1.00 25.85 374 VAL A CA 1
ATOM 964 C C . VAL A 1 120 ? -16.183 -1.930 -16.274 1.00 29.23 374 VAL A C 1
ATOM 965 O O . VAL A 1 120 ? -17.241 -2.451 -16.643 1.00 32.63 374 VAL A O 1
ATOM 969 N N . LEU A 1 121 ? -15.588 -2.229 -15.124 1.00 28.45 375 LEU A N 1
ATOM 970 C CA . LEU A 1 121 ? -16.126 -3.230 -14.205 1.00 33.24 375 LEU A CA 1
ATOM 971 C C . LEU A 1 121 ? -17.484 -2.831 -13.637 1.00 26.77 375 LEU A C 1
ATOM 972 O O . LEU A 1 121 ? -18.367 -3.675 -13.446 1.00 29.15 375 LEU A O 1
ATOM 977 N N . ILE A 1 122 ? -17.648 -1.546 -13.355 1.00 27.23 376 ILE A N 1
ATOM 978 C CA . ILE A 1 122 ? -18.895 -1.061 -12.782 1.00 28.87 376 ILE A CA 1
ATOM 979 C C . ILE A 1 122 ? -20.019 -1.118 -13.816 1.00 32.94 376 ILE A C 1
ATOM 980 O O . ILE A 1 122 ? -21.122 -1.569 -13.510 1.00 32.47 376 ILE A O 1
ATOM 985 N N . LYS A 1 123 ? -19.736 -0.681 -15.040 1.00 26.04 377 LYS A N 1
ATOM 986 C CA . LYS A 1 123 ? -20.738 -0.744 -16.106 1.00 31.45 377 LYS A CA 1
ATOM 987 C C . LYS A 1 123 ? -21.087 -2.197 -16.431 1.00 37.74 377 LYS A C 1
ATOM 988 O O . LYS A 1 123 ? -22.254 -2.547 -16.606 1.00 29.89 377 LYS A O 1
ATOM 994 N N . TRP A 1 124 ? -20.063 -3.041 -16.502 1.00 27.72 378 TRP A N 1
ATOM 995 C CA . TRP A 1 124 ? -20.243 -4.466 -16.757 1.00 24.56 378 TRP A CA 1
ATOM 996 C C . TRP A 1 124 ? -21.096 -5.136 -15.678 1.00 33.75 378 TRP A C 1
ATOM 997 O O . TRP A 1 124 ? -22.001 -5.920 -15.975 1.00 28.05 378 TRP A O 1
ATOM 1008 N N . GLY A 1 125 ? -20.814 -4.816 -14.421 1.00 26.33 379 GLY A N 1
ATOM 1009 C CA . GLY A 1 125 ? -21.482 -5.469 -13.314 1.00 25.23 379 GLY A CA 1
ATOM 1010 C C . GLY A 1 125 ? -22.869 -4.940 -12.996 1.00 26.14 379 GLY A C 1
ATOM 1011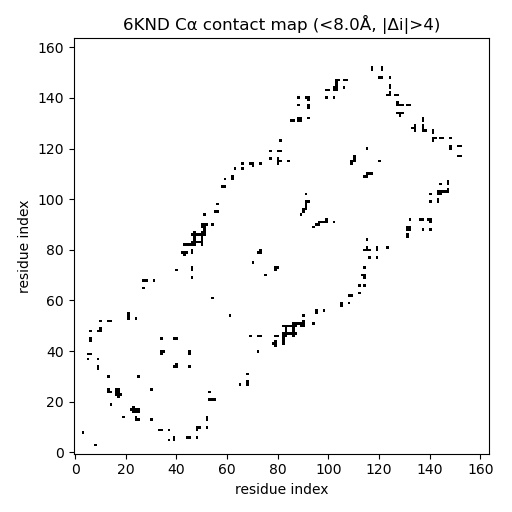 O O . GLY A 1 125 ? -23.571 -5.513 -12.164 1.00 33.90 379 GLY A O 1
ATOM 1012 N N . SER A 1 126 ? -23.273 -3.854 -13.651 1.00 27.68 380 SER A N 1
ATOM 1013 C CA . SER A 1 126 ? -24.571 -3.234 -13.360 1.00 27.22 380 SER A CA 1
ATOM 1014 C C . SER A 1 126 ? -25.676 -3.692 -14.310 1.00 46.61 380 SER A C 1
ATOM 1015 O O . SER A 1 126 ? -26.793 -3.162 -14.301 1.00 34.15 380 SER A O 1
ATOM 1018 N N . LYS A 1 127 ? -25.364 -4.678 -15.137 1.00 32.01 381 LYS A N 1
ATOM 1019 C CA . LYS A 1 127 ? -26.346 -5.180 -16.086 1.00 37.64 381 LYS A CA 1
ATOM 1020 C C . LYS A 1 127 ? -26.079 -6.635 -16.415 1.00 34.52 381 LYS A C 1
ATOM 1021 O O . LYS A 1 127 ? -25.079 -7.205 -15.985 1.00 33.68 381 LYS A O 1
ATOM 1027 N N . VAL A 1 128 ? -26.990 -7.240 -17.164 1.00 35.20 382 VAL A N 1
ATOM 1028 C CA . VAL A 1 128 ? -26.731 -8.538 -17.757 1.00 30.69 382 VAL A CA 1
ATOM 1029 C C . VAL A 1 128 ? -26.731 -8.366 -19.268 1.00 42.98 382 VAL A C 1
ATOM 1030 O O . VAL A 1 128 ? -27.287 -7.402 -19.799 1.00 40.48 382 VAL A O 1
ATOM 1034 N N . S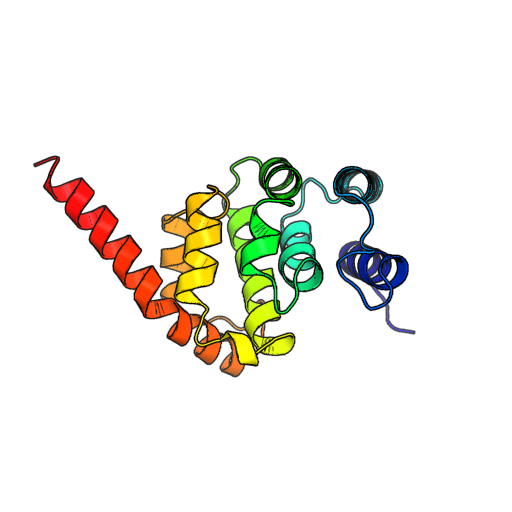ER A 1 129 ? -26.094 -9.297 -19.962 1.00 28.88 383 SER A N 1
ATOM 1035 C CA . SER A 1 129 ? -25.933 -9.182 -21.398 1.00 25.87 383 SER A CA 1
ATOM 1036 C C . SER A 1 129 ? -25.791 -10.570 -21.999 1.00 31.74 383 SER A C 1
ATOM 1037 O O . SER A 1 129 ? -25.168 -11.444 -21.404 1.00 31.68 383 SER A O 1
ATOM 1040 N N . LYS A 1 130 ? -26.371 -10.779 -23.173 1.00 27.38 384 LYS A N 1
ATOM 1041 C CA . LYS A 1 130 ? -26.203 -12.054 -23.859 1.00 31.41 384 LYS A CA 1
ATOM 1042 C C . LYS A 1 130 ? -25.081 -11.983 -24.896 1.00 30.06 384 LYS A C 1
ATOM 1043 O O . LYS A 1 130 ? -24.900 -12.904 -25.690 1.00 31.30 384 LYS A O 1
ATOM 1049 N N . LYS A 1 131 ? -24.318 -10.895 -24.870 1.00 28.69 385 LYS A N 1
ATOM 1050 C CA . LYS A 1 131 ? -23.287 -10.661 -25.878 1.00 37.82 385 LYS A CA 1
ATOM 1051 C C . LYS A 1 131 ? -22.198 -11.732 -25.878 1.00 37.59 385 LYS A C 1
ATOM 1052 O O . LYS A 1 131 ? -21.872 -12.285 -26.930 1.00 34.17 385 LYS A O 1
ATOM 1058 N N . TYR A 1 132 ? -21.650 -12.030 -24.702 1.00 30.59 386 TYR A N 1
ATOM 1059 C CA . TYR A 1 132 ? -20.516 -12.951 -24.593 1.00 28.33 386 TYR A CA 1
ATOM 1060 C C . TYR A 1 132 ? -20.933 -14.371 -24.209 1.00 34.45 386 TYR A C 1
ATOM 1061 O O . TYR A 1 132 ? -20.321 -15.344 -24.651 1.00 29.63 386 TYR A O 1
ATOM 1070 N N . VAL A 1 133 ? -21.978 -14.479 -23.392 1.00 26.34 387 VAL A N 1
ATOM 1071 C CA . VAL A 1 133 ? -22.506 -15.763 -22.946 1.00 17.72 387 VAL A CA 1
ATOM 1072 C C . VAL A 1 133 ? -24.033 -15.675 -23.008 1.00 23.35 387 VAL A C 1
ATOM 1073 O O . VAL A 1 133 ? -24.567 -14.582 -23.143 1.00 24.10 387 VAL A O 1
ATOM 1077 N N . PRO A 1 134 ? -24.736 -16.816 -22.919 1.00 24.61 388 PRO A N 1
ATOM 1078 C CA . PRO A 1 134 ? -26.201 -16.733 -22.788 1.00 29.01 388 PRO A CA 1
ATOM 1079 C C . PRO A 1 134 ? -26.619 -15.886 -21.581 1.00 38.25 388 PRO A C 1
ATOM 1080 O O . PRO A 1 134 ? -25.858 -15.791 -20.615 1.00 28.13 388 PRO A O 1
ATOM 1084 N N . LYS A 1 135 ? -27.804 -15.284 -21.635 1.00 33.20 389 LYS A N 1
ATOM 1085 C CA . LYS A 1 135 ? -28.246 -14.379 -20.575 1.00 27.87 389 LYS A CA 1
ATOM 1086 C C . LYS A 1 135 ? -28.267 -15.049 -19.202 1.00 29.14 389 LYS A C 1
ATOM 1087 O O . LYS A 1 135 ? -27.915 -14.430 -18.194 1.00 33.25 389 LYS A O 1
ATOM 1093 N N . ASP A 1 136 ? -28.689 -16.310 -19.169 1.00 28.49 390 ASP A N 1
ATOM 1094 C CA . ASP A 1 136 ? -28.744 -17.086 -17.934 1.00 31.30 390 ASP A CA 1
ATOM 1095 C C . ASP A 1 136 ? -27.356 -17.248 -17.321 1.00 42.88 390 ASP A C 1
ATOM 1096 O O . ASP A 1 136 ? -27.184 -17.185 -16.103 1.00 37.68 390 ASP A O 1
ATOM 1101 N N . VAL A 1 137 ? -26.365 -17.463 -18.177 1.00 31.36 391 VAL A N 1
ATOM 1102 C CA . VAL A 1 137 ? -24.990 -17.614 -17.720 1.00 33.34 391 VAL A CA 1
ATOM 1103 C C . VAL A 1 137 ? -24.439 -16.277 -17.236 1.00 25.19 391 VAL A C 1
ATOM 1104 O O . VAL A 1 137 ? -23.729 -16.208 -16.230 1.00 34.62 391 VAL A O 1
ATOM 1108 N N . SER A 1 138 ? -24.786 -15.219 -17.959 1.00 24.61 392 SER A N 1
ATOM 1109 C CA . SER A 1 138 ? -24.341 -13.872 -17.629 1.00 32.13 392 SER A CA 1
ATOM 1110 C C . SER A 1 138 ? -24.810 -13.467 -16.236 1.00 43.06 392 SER A C 1
ATOM 1111 O O . SER A 1 138 ? -24.076 -12.822 -15.487 1.00 23.32 392 SER A O 1
ATOM 1114 N N . LYS A 1 139 ? -26.036 -13.855 -15.892 1.00 31.64 393 LYS A N 1
ATOM 1115 C CA . LYS A 1 139 ? -26.594 -13.551 -14.578 1.00 36.22 393 LYS A CA 1
ATOM 1116 C C . LYS A 1 139 ? -25.787 -14.184 -13.452 1.00 32.84 393 LYS A C 1
ATOM 1117 O O . LYS A 1 139 ? -25.518 -13.538 -12.441 1.00 30.28 393 LYS A O 1
ATOM 1123 N N . LYS A 1 140 ? -25.413 -15.450 -13.629 1.00 29.48 394 LYS A N 1
ATOM 1124 C CA . LYS A 1 140 ? -24.635 -16.172 -12.626 1.00 36.26 394 LYS A CA 1
ATOM 1125 C C . LYS A 1 140 ? -23.284 -15.518 -12.384 1.00 33.90 394 LYS A C 1
ATOM 1126 O O . LYS A 1 140 ? -22.890 -15.279 -11.243 1.00 33.43 394 LYS A O 1
ATOM 1132 N N . VAL A 1 141 ? -22.571 -15.254 -13.472 1.00 28.17 395 VAL A N 1
ATOM 1133 C CA . VAL A 1 141 ? -21.227 -14.699 -13.390 1.00 32.87 395 VAL A CA 1
ATOM 1134 C C . VAL A 1 141 ? -21.212 -13.303 -12.769 1.00 32.36 395 VAL A C 1
ATOM 1135 O O . VAL A 1 141 ? -20.377 -13.000 -11.913 1.00 36.45 395 VAL A O 1
ATOM 1139 N N . ARG A 1 142 ? -22.134 -12.452 -13.199 1.00 26.78 396 ARG A N 1
ATOM 1140 C CA . ARG A 1 142 ? -22.117 -11.061 -12.765 1.00 28.28 396 ARG A CA 1
ATOM 1141 C C . ARG A 1 142 ? -22.717 -10.872 -11.372 1.00 38.34 396 ARG A C 1
ATOM 1142 O O . ARG A 1 142 ? -22.351 -9.935 -10.663 1.00 39.76 396 ARG A O 1
ATOM 1150 N N . LYS A 1 143 ? -23.623 -11.761 -10.975 1.00 31.87 397 LYS A N 1
ATOM 1151 C CA . LYS A 1 143 ? -24.083 -11.787 -9.589 1.00 36.60 397 LYS A CA 1
ATOM 1152 C C . LYS A 1 143 ? -22.931 -12.162 -8.658 1.00 40.30 397 LYS A C 1
ATOM 1153 O O . LYS A 1 143 ? -22.783 -11.597 -7.575 1.00 42.30 397 LYS A O 1
ATOM 1159 N N . ALA A 1 144 ? -22.118 -13.122 -9.090 1.00 35.11 398 ALA A N 1
ATOM 1160 C CA . ALA A 1 144 ? -20.981 -13.585 -8.300 1.00 33.84 398 ALA A CA 1
ATOM 1161 C C . ALA A 1 144 ? -19.914 -12.508 -8.163 1.00 35.67 398 ALA A C 1
ATOM 1162 O O . ALA A 1 144 ? -19.119 -12.524 -7.222 1.00 34.82 398 ALA A O 1
ATOM 1164 N N . ALA A 1 145 ? -19.898 -11.576 -9.108 1.00 30.88 399 ALA A N 1
ATOM 1165 C CA . ALA A 1 145 ? -18.899 -10.514 -9.119 1.00 31.90 399 ALA A CA 1
ATOM 1166 C C . ALA A 1 145 ? -19.363 -9.280 -8.354 1.00 35.02 399 ALA A C 1
ATOM 1167 O O . ALA A 1 145 ? -18.578 -8.367 -8.114 1.00 34.86 399 ALA A O 1
ATOM 1169 N N . LYS A 1 146 ? -20.642 -9.251 -7.991 1.00 32.65 400 LYS A N 1
ATOM 1170 C CA . LYS A 1 146 ? -21.239 -8.070 -7.364 1.00 42.97 400 LYS A CA 1
ATOM 1171 C C . LYS A 1 146 ? -20.505 -7.535 -6.120 1.00 34.80 400 LYS A C 1
ATOM 1172 O O . LYS A 1 146 ? -20.363 -6.319 -5.987 1.00 38.44 400 LYS A O 1
ATOM 1178 N N . PRO A 1 147 ? -20.041 -8.419 -5.211 1.00 34.30 401 PRO A N 1
ATOM 1179 C CA . PRO A 1 147 ? -19.326 -7.872 -4.049 1.00 37.83 401 PRO A CA 1
ATOM 1180 C C . PRO A 1 147 ? -18.129 -7.001 -4.414 1.00 39.43 401 PRO A C 1
ATOM 1181 O O . PRO A 1 147 ? -17.942 -5.950 -3.805 1.00 41.49 401 PRO 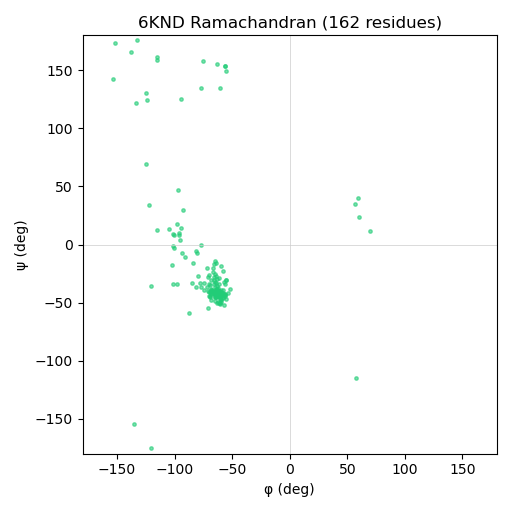A O 1
ATOM 1185 N N . PHE A 1 148 ? -17.341 -7.427 -5.397 1.00 34.90 402 PHE A N 1
ATOM 1186 C CA . PHE A 1 148 ? -16.163 -6.675 -5.805 1.00 36.38 402 PHE A CA 1
ATOM 1187 C C . PHE A 1 148 ? -16.561 -5.396 -6.540 1.00 29.79 402 PHE A C 1
ATOM 1188 O O . PHE A 1 148 ? -15.917 -4.360 -6.387 1.00 34.88 402 PHE A O 1
ATOM 1196 N N . VAL A 1 149 ? -17.625 -5.469 -7.334 1.00 34.03 403 VAL A N 1
ATOM 1197 C CA . VAL A 1 149 ? -18.138 -4.292 -8.031 1.00 30.60 403 VAL A CA 1
ATOM 1198 C C . VAL A 1 149 ? -18.627 -3.243 -7.029 1.00 33.39 403 VAL A C 1
ATOM 1199 O O . VAL A 1 149 ? -18.354 -2.054 -7.180 1.00 33.33 403 VAL A O 1
ATOM 1203 N N . LYS A 1 150 ? -19.354 -3.697 -6.011 1.00 32.30 404 LYS A N 1
ATOM 1204 C CA . LYS A 1 150 ? -19.799 -2.830 -4.920 1.00 39.79 404 LYS A CA 1
ATOM 1205 C C . LYS A 1 150 ? -18.618 -2.135 -4.252 1.00 39.00 404 LYS A C 1
ATOM 1206 O O . LYS A 1 150 ? -18.662 -0.939 -3.967 1.00 37.97 404 LYS A O 1
ATOM 1212 N N . TRP A 1 151 ? -17.567 -2.905 -4.005 1.00 32.13 405 TRP A N 1
ATOM 1213 C CA . TRP A 1 151 ? -16.364 -2.395 -3.363 1.00 36.84 405 TRP A CA 1
ATOM 1214 C C . TRP A 1 151 ? -15.720 -1.284 -4.185 1.00 40.40 405 TRP A C 1
ATOM 1215 O O . TRP A 1 151 ? -15.279 -0.278 -3.634 1.00 40.33 405 TRP A O 1
ATOM 1226 N N . LEU A 1 152 ? -15.680 -1.463 -5.503 1.00 36.29 406 LEU A N 1
ATOM 1227 C CA . LEU A 1 152 ? -15.095 -0.465 -6.397 1.00 34.50 406 LEU A CA 1
ATOM 1228 C C . LEU A 1 152 ? -15.883 0.839 -6.381 1.00 37.31 406 LEU A C 1
ATOM 1229 O O . LEU A 1 152 ? -15.299 1.925 -6.331 1.00 38.19 406 LEU A O 1
ATOM 1234 N N . GLN A 1 153 ? -17.207 0.721 -6.446 1.00 35.41 407 GLN A N 1
ATOM 1235 C CA . GLN A 1 153 ? -18.098 1.870 -6.335 1.00 47.37 407 GLN A CA 1
ATOM 1236 C C . GLN A 1 153 ? -17.853 2.615 -5.032 1.00 37.96 407 GLN A C 1
ATOM 1237 O O . GLN A 1 153 ? -17.643 3.827 -5.022 1.00 42.02 407 GLN A O 1
ATOM 1243 N N . GLU A 1 154 ? -17.888 1.869 -3.935 1.00 39.85 408 GLU A N 1
ATOM 1244 C CA . GLU A 1 154 ? -17.723 2.434 -2.605 1.00 44.16 408 GLU A CA 1
ATOM 1245 C C . GLU A 1 154 ? -16.343 3.057 -2.424 1.00 41.86 408 GLU A C 1
ATOM 1246 O O . GLU A 1 154 ? -16.206 4.115 -1.810 1.00 40.39 408 GLU A O 1
ATOM 1252 N N . ALA A 1 155 ? -15.324 2.400 -2.968 1.00 30.27 409 ALA A N 1
ATOM 1253 C CA . ALA A 1 155 ? -13.961 2.907 -2.886 1.00 40.78 409 ALA A CA 1
ATOM 1254 C C . ALA A 1 155 ? -13.840 4.247 -3.600 1.00 38.40 409 ALA A C 1
ATOM 1255 O O . ALA A 1 155 ? -13.202 5.173 -3.098 1.00 42.89 409 ALA A O 1
ATOM 1257 N N . GLU A 1 156 ? -14.467 4.348 -4.768 1.00 39.61 410 GLU A N 1
ATOM 1258 C CA . GLU A 1 156 ? -14.368 5.554 -5.582 1.00 45.90 410 GLU A CA 1
ATOM 1259 C C . GLU A 1 156 ? -15.197 6.696 -5.006 1.00 48.51 410 GLU A C 1
ATOM 1260 O O . GLU A 1 156 ? -14.826 7.863 -5.128 1.00 46.33 410 GLU A O 1
ATOM 1266 N N . GLU A 1 157 ? -16.322 6.360 -4.384 1.00 44.25 411 GLU A N 1
ATOM 1267 C CA . GLU A 1 157 ? -17.161 7.370 -3.749 1.00 43.95 411 GLU A CA 1
ATOM 1268 C C . GLU A 1 157 ? -16.449 7.973 -2.541 1.00 41.18 411 GLU A C 1
ATOM 1269 O O . GLU A 1 157 ? -16.489 9.185 -2.326 1.00 48.80 411 GLU A O 1
ATOM 1275 N N . GLU A 1 158 ? -15.791 7.124 -1.759 1.00 40.97 412 GLU A N 1
ATOM 1276 C CA . GLU A 1 158 ? -15.056 7.593 -0.589 1.00 41.13 412 GLU A CA 1
ATOM 1277 C C . GLU A 1 158 ? -13.842 8.406 -1.011 1.00 51.49 412 GLU A C 1
ATOM 1278 O O . GLU A 1 158 ? -13.421 9.327 -0.306 1.00 41.93 412 GLU A O 1
ATOM 1284 N N . GLU A 1 159 ? -13.283 8.061 -2.168 1.00 55.29 413 GLU A N 1
ATOM 1285 C CA . GLU A 1 159 ? -12.144 8.790 -2.711 1.00 49.81 413 GLU A CA 1
ATOM 1286 C C . GLU A 1 159 ? -12.581 10.189 -3.135 1.00 52.37 413 GLU A C 1
ATOM 1287 O O . GLU A 1 159 ? -11.852 11.161 -2.944 1.00 62.24 413 GLU A O 1
ATOM 1293 N N . GLU A 1 160 ? -13.780 10.281 -3.703 1.00 51.95 414 GLU A N 1
ATOM 1294 C CA . GLU A 1 160 ? -14.343 11.568 -4.101 1.00 57.63 414 GLU A CA 1
ATOM 1295 C C . GLU A 1 160 ? -14.724 12.401 -2.881 1.00 51.14 414 GLU A C 1
ATOM 1296 O O . GLU A 1 160 ? -14.622 13.626 -2.900 1.00 60.80 414 GLU A O 1
ATOM 1302 N N . GLU A 1 161 ? -15.163 11.726 -1.823 1.00 49.36 415 GLU A N 1
ATOM 1303 C CA . GLU A 1 161 ? -15.576 12.397 -0.595 1.00 61.35 415 GLU A CA 1
ATOM 1304 C C . GLU A 1 161 ? -14.400 13.037 0.136 1.00 60.45 415 GLU A C 1
ATOM 1305 O O . GLU A 1 161 ? -14.500 14.163 0.619 1.00 66.72 415 GLU A O 1
ATOM 1311 N N . GLU A 1 162 ? -13.285 12.318 0.216 1.00 44.95 416 GLU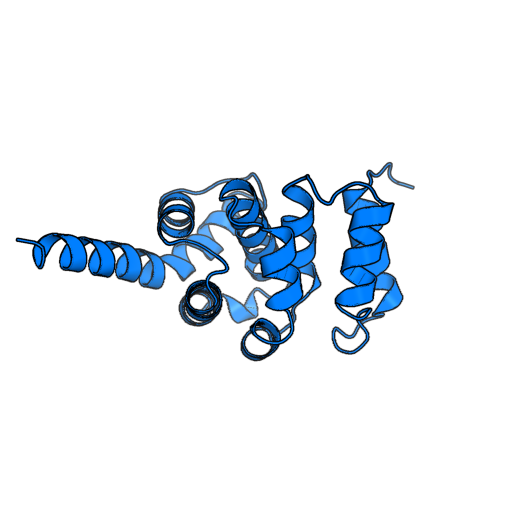 A N 1
ATOM 1312 C CA . GLU A 1 162 ? -12.117 12.809 0.941 1.00 47.25 416 GLU A CA 1
ATOM 1313 C C . GLU A 1 162 ? -11.360 13.853 0.120 1.00 60.19 416 GLU A C 1
ATOM 1314 O O . GLU A 1 162 ? -10.350 14.399 0.564 1.00 51.83 416 GLU A O 1
ATOM 1320 N N . SER A 1 163 ? -11.864 14.123 -1.080 1.00 71.86 417 SER A N 1
ATOM 1321 C CA . SER A 1 163 ? -11.521 15.336 -1.813 1.00 68.19 417 SER A CA 1
ATOM 1322 C C . SER A 1 163 ? -12.625 16.357 -1.550 1.00 78.28 417 SER A C 1
ATOM 1323 O O . SER A 1 163 ? -13.136 16.993 -2.474 1.00 70.94 417 SER A O 1
ATOM 1326 N N . ASP A 1 164 ? -12.977 16.484 -0.270 1.00 84.35 418 ASP A N 1
ATOM 1327 C CA . ASP A 1 164 ? -14.114 17.274 0.214 1.00 78.79 418 ASP A CA 1
ATOM 1328 C C . ASP A 1 164 ? -15.336 17.177 -0.696 1.00 86.28 418 ASP A C 1
ATOM 1329 O O . ASP A 1 164 ? -16.191 16.310 -0.512 1.00 80.90 418 ASP A O 1
#

Solvent-accessible surface area: 9197 Å² total; per-residue (Å²): 170,143,166,68,73,97,34,64,76,0,9,101,48,0,89,163,93,1,125,82,40,46,135,88,21,18,54,36,98,89,0,64,111,64,0,73,121,12,135,4,42,112,39,50,71,1,0,34,14,0,0,27,13,0,4,38,77,68,2,67,95,25,0,96,89,22,25,52,9,0,55,132,7,6,129,69,61,71,106,20,14,49,6,0,0,0,0,1,1,69,1,2,14,84,102,60,68,96,12,30,109,71,0,33,117,3,1,61,8,0,66,92,77,128,0,1,34,40,111,11,0,37,126,8,7,88,91,59,22,147,143,12,4,69,96,92,20,0,120,131,0,5,143,23,0,100,79,9,10,141,121,3,72,104,44,55,100,79,113,113,106,135,93,163

Secondary structure (DSSP, 8-state):
-----HHHHHHHHHHHHHTT-GGGSPPHHHHHHHHHHTT-SS-THHHHHHHHHS--TTHHHHTGGGHHHHHHHHTT-HHHHHHHHHHHHHIIIII-GGGGGGHHHHHHHHHHTTSS-HHHHHHHHTS--SSSS-HHHHHHHHHHHHHHHHHHHHHHHHHHHT--

B-factor: mean 39.84, std 12.6, range [17.72, 89.22]